Protein AF-A0A2J0MRZ4-F1 (afdb_monomer_lite)

Structure (mmCIF, N/CA/C/O backbone):
data_AF-A0A2J0MRZ4-F1
#
_entry.id   AF-A0A2J0MRZ4-F1
#
loop_
_atom_site.group_PDB
_atom_site.id
_atom_site.type_symbol
_atom_site.label_atom_id
_atom_site.label_alt_id
_atom_site.label_comp_id
_atom_site.label_asym_id
_atom_site.label_entity_id
_atom_site.label_seq_id
_atom_site.pdbx_PDB_ins_code
_atom_site.Cartn_x
_atom_site.Cartn_y
_atom_site.Cartn_z
_atom_site.occupancy
_atom_site.B_iso_or_equiv
_atom_site.auth_seq_id
_atom_site.auth_comp_id
_atom_site.auth_asym_id
_atom_site.auth_atom_id
_atom_site.pdbx_PDB_model_num
ATOM 1 N N . MET A 1 1 ? -9.174 1.824 14.055 1.00 85.88 1 MET A N 1
ATOM 2 C CA . MET A 1 1 ? -8.626 2.531 12.877 1.00 85.88 1 MET A CA 1
ATOM 3 C C . MET A 1 1 ? -8.867 1.656 11.656 1.00 85.88 1 MET A C 1
ATOM 5 O O . MET A 1 1 ? -8.479 0.494 11.705 1.00 85.88 1 MET A O 1
ATOM 9 N N . LYS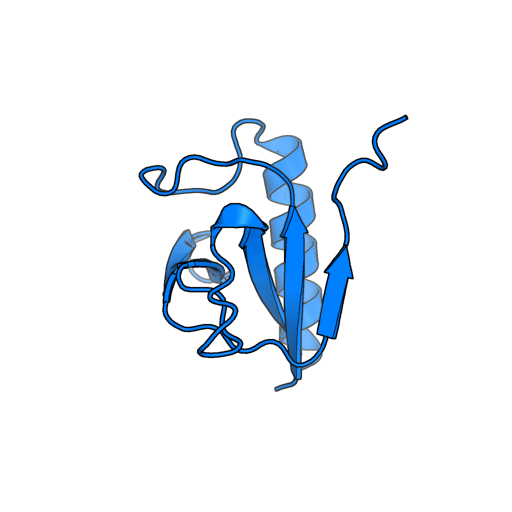 A 1 2 ? -9.565 2.145 10.625 1.00 96.44 2 LYS A N 1
ATOM 10 C CA . LYS A 1 2 ? -9.822 1.354 9.404 1.00 96.44 2 LYS A CA 1
ATOM 11 C C . LYS A 1 2 ? -8.534 1.227 8.590 1.00 96.44 2 LYS A C 1
ATOM 13 O O . LYS A 1 2 ? -7.758 2.177 8.541 1.00 96.44 2 LYS A O 1
ATOM 18 N N . ARG A 1 3 ? -8.292 0.073 7.972 1.00 97.69 3 ARG A N 1
ATOM 19 C CA . ARG A 1 3 ? -7.081 -0.222 7.194 1.00 97.69 3 ARG A CA 1
ATOM 20 C C . ARG A 1 3 ? -7.411 -0.224 5.709 1.00 97.69 3 ARG A C 1
ATOM 22 O O . ARG A 1 3 ? -8.123 -1.107 5.239 1.00 97.69 3 ARG A O 1
ATOM 29 N N . VAL A 1 4 ? -6.875 0.738 4.972 1.00 98.00 4 VAL A N 1
ATOM 30 C CA . VAL A 1 4 ? -7.091 0.869 3.526 1.00 98.00 4 VAL A CA 1
ATOM 31 C C . VAL A 1 4 ? -5.783 0.601 2.801 1.00 98.00 4 VAL A C 1
ATOM 33 O O . VAL A 1 4 ? -4.746 1.156 3.162 1.00 98.00 4 VAL A O 1
ATOM 36 N N . LEU A 1 5 ? -5.819 -0.241 1.772 1.00 98.06 5 LEU A N 1
ATOM 37 C CA . LEU A 1 5 ? -4.649 -0.576 0.969 1.00 98.06 5 LEU A CA 1
ATOM 38 C C . LEU A 1 5 ? -4.799 -0.048 -0.451 1.00 98.06 5 LEU A C 1
ATOM 40 O O . LEU A 1 5 ? -5.743 -0.391 -1.154 1.00 98.06 5 LEU A O 1
ATOM 44 N N . ILE A 1 6 ? -3.835 0.763 -0.874 1.00 97.00 6 ILE A N 1
ATOM 45 C CA . ILE A 1 6 ? -3.670 1.160 -2.267 1.00 97.00 6 ILE A CA 1
ATOM 46 C C . ILE A 1 6 ? -2.956 0.022 -2.990 1.00 97.00 6 ILE A C 1
ATOM 48 O O . ILE A 1 6 ? -1.777 -0.248 -2.723 1.00 97.00 6 ILE A O 1
ATOM 52 N N . LEU A 1 7 ? -3.681 -0.635 -3.892 1.00 96.31 7 LEU A N 1
ATOM 53 C CA . LEU A 1 7 ? -3.160 -1.706 -4.729 1.00 96.31 7 LEU A CA 1
ATOM 54 C C . LEU A 1 7 ? -2.506 -1.104 -5.968 1.00 96.31 7 LEU A C 1
ATOM 56 O O . LEU A 1 7 ? -3.074 -0.231 -6.623 1.00 96.31 7 LEU A O 1
ATOM 60 N N . PHE A 1 8 ? -1.303 -1.562 -6.295 1.00 93.00 8 PHE A N 1
ATOM 61 C CA . PHE A 1 8 ? -0.602 -1.108 -7.490 1.00 93.00 8 PHE A CA 1
ATOM 62 C C . PHE A 1 8 ? 0.130 -2.258 -8.192 1.00 93.00 8 PHE A C 1
ATOM 64 O O . PHE A 1 8 ? 0.101 -3.410 -7.752 1.00 93.00 8 PHE A O 1
ATOM 71 N N . GLY A 1 9 ? 0.745 -1.933 -9.331 1.00 91.19 9 GLY A N 1
ATOM 72 C CA . GLY A 1 9 ? 1.396 -2.890 -10.221 1.00 91.19 9 GLY A CA 1
ATOM 73 C C . GLY A 1 9 ? 2.666 -3.541 -9.661 1.00 91.19 9 GLY A C 1
ATOM 74 O O . GLY A 1 9 ? 2.936 -3.523 -8.460 1.00 91.19 9 GLY A O 1
ATOM 75 N N . LYS A 1 10 ? 3.464 -4.126 -10.561 1.00 88.88 10 LYS A N 1
ATOM 76 C CA . LYS A 1 10 ? 4.716 -4.816 -10.216 1.00 88.88 10 LYS A CA 1
ATOM 77 C C . LYS A 1 10 ? 5.708 -3.868 -9.546 1.00 88.88 10 LYS A C 1
ATOM 79 O O . LYS A 1 10 ? 5.817 -2.705 -9.932 1.00 88.88 10 LYS A O 1
ATOM 84 N N . CYS A 1 11 ? 6.433 -4.365 -8.547 1.00 86.81 11 CYS A N 1
ATOM 85 C CA . CYS A 1 11 ? 7.366 -3.547 -7.778 1.00 86.81 11 CYS A CA 1
ATOM 86 C C . CYS A 1 11 ? 8.486 -4.360 -7.143 1.00 86.81 11 CYS A C 1
ATOM 88 O O . CYS A 1 11 ? 8.274 -5.500 -6.730 1.00 86.81 11 CYS A O 1
ATOM 90 N N . ASN A 1 12 ? 9.649 -3.728 -6.976 1.00 85.69 12 ASN A N 1
ATOM 91 C CA . ASN A 1 12 ? 10.745 -4.294 -6.207 1.00 85.69 12 ASN A CA 1
ATOM 92 C C . ASN A 1 12 ? 10.639 -3.907 -4.723 1.00 85.69 12 ASN A C 1
ATOM 94 O O . ASN A 1 12 ? 10.758 -2.737 -4.360 1.00 85.69 12 ASN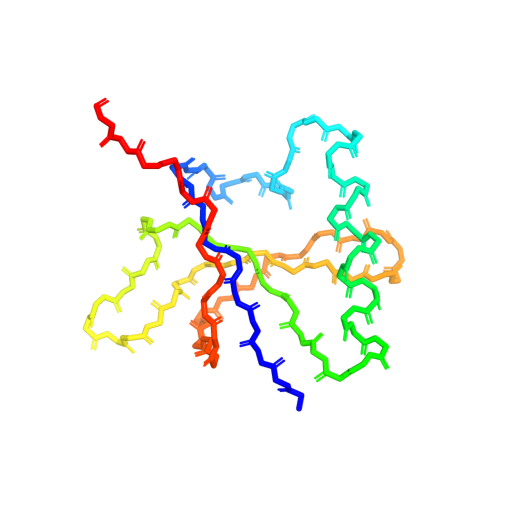 A O 1
ATOM 98 N N . TRP A 1 13 ? 10.459 -4.910 -3.865 1.00 87.19 13 TRP A N 1
ATOM 99 C CA . TRP A 1 13 ? 10.344 -4.747 -2.415 1.00 87.19 13 TRP A CA 1
ATOM 100 C C . TRP A 1 13 ? 11.648 -4.316 -1.720 1.00 87.19 13 TRP A C 1
ATOM 102 O O . TRP A 1 13 ? 11.614 -3.818 -0.594 1.00 87.19 13 TRP A O 1
ATOM 112 N N . THR A 1 14 ? 12.812 -4.489 -2.358 1.00 85.88 14 THR A N 1
ATOM 113 C CA . THR A 1 14 ? 14.099 -4.131 -1.736 1.00 85.88 14 THR A CA 1
ATOM 114 C C . THR A 1 14 ? 14.297 -2.621 -1.596 1.00 85.88 14 THR A C 1
ATOM 116 O O . THR A 1 14 ? 15.146 -2.194 -0.815 1.00 85.88 14 THR A O 1
ATOM 119 N N . LYS A 1 15 ? 13.493 -1.803 -2.290 1.00 83.69 15 LYS A N 1
ATOM 120 C CA . LYS A 1 15 ? 13.518 -0.345 -2.148 1.00 83.69 15 LYS A CA 1
ATOM 121 C C . LYS A 1 15 ? 13.029 0.080 -0.757 1.00 83.69 15 LYS A C 1
ATOM 123 O O . LYS A 1 15 ? 12.038 -0.430 -0.232 1.00 83.69 15 LYS A O 1
ATOM 128 N N . SER A 1 16 ? 13.704 1.067 -0.170 1.00 80.62 16 SER A N 1
ATOM 129 C CA . SER A 1 16 ? 13.304 1.663 1.113 1.00 80.62 16 SER A CA 1
ATOM 130 C C . SER A 1 16 ? 11.984 2.437 1.015 1.00 80.62 16 SER A C 1
ATOM 132 O O . SER A 1 16 ? 11.229 2.467 1.987 1.00 80.62 16 SER A O 1
ATOM 134 N N . ARG A 1 17 ? 11.674 2.998 -0.163 1.00 83.88 17 ARG A N 1
ATOM 135 C CA . ARG A 1 17 ? 10.457 3.774 -0.440 1.00 83.88 17 ARG A CA 1
ATOM 136 C C . ARG A 1 17 ? 9.715 3.301 -1.706 1.00 83.88 17 ARG A C 1
ATOM 138 O O . ARG A 1 17 ? 10.358 2.775 -2.615 1.00 83.88 17 ARG A O 1
ATOM 145 N N . PRO A 1 18 ? 8.388 3.524 -1.801 1.00 86.12 18 PRO A N 1
ATOM 146 C CA . PRO A 1 18 ? 7.566 3.078 -2.933 1.00 86.12 18 PRO A CA 1
ATOM 147 C C . PRO A 1 18 ? 7.642 3.935 -4.204 1.00 86.12 18 PRO A C 1
ATOM 149 O O . PRO A 1 18 ? 7.010 3.574 -5.198 1.00 86.12 18 PRO A O 1
ATOM 152 N N . PHE A 1 19 ? 8.329 5.080 -4.172 1.00 87.88 19 PHE A N 1
ATOM 153 C CA . PHE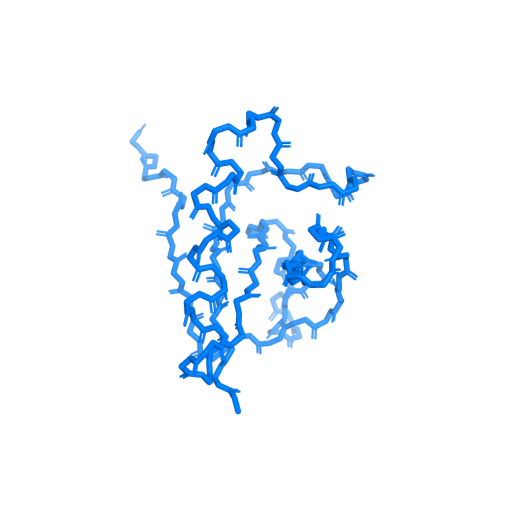 A 1 19 ? 8.278 6.088 -5.232 1.00 87.88 19 PHE A CA 1
ATOM 154 C C . PHE A 1 19 ? 9.672 6.478 -5.717 1.00 87.88 19 PHE A C 1
ATOM 156 O O . PHE A 1 19 ? 10.586 6.693 -4.917 1.00 87.88 19 PHE A O 1
ATOM 163 N N . ASP A 1 20 ? 9.798 6.610 -7.037 1.00 86.44 20 ASP A N 1
ATOM 164 C CA . ASP A 1 20 ? 10.988 7.161 -7.689 1.00 86.44 20 ASP A CA 1
ATOM 165 C C . ASP A 1 20 ? 10.830 8.671 -7.958 1.00 86.44 20 ASP A C 1
ATOM 167 O O . ASP A 1 20 ? 11.792 9.419 -7.814 1.00 86.44 20 ASP A O 1
ATOM 171 N N . ASN A 1 21 ? 9.609 9.133 -8.268 1.00 89.31 21 ASN A N 1
ATOM 172 C CA . ASN A 1 21 ? 9.291 10.550 -8.477 1.00 89.31 21 ASN A CA 1
ATOM 173 C C . ASN A 1 21 ? 8.861 11.225 -7.148 1.00 89.31 21 ASN A C 1
ATOM 175 O O . ASN A 1 21 ? 7.909 10.748 -6.515 1.00 89.31 21 ASN A O 1
ATOM 179 N N . PRO A 1 22 ? 9.525 12.324 -6.736 1.00 87.94 22 PRO A N 1
ATOM 180 C CA . PRO A 1 22 ? 9.269 12.996 -5.462 1.00 87.94 22 PRO A CA 1
ATOM 181 C C . PRO A 1 22 ? 7.933 13.754 -5.402 1.00 87.94 22 PRO A C 1
ATOM 183 O O . PRO A 1 22 ? 7.285 13.726 -4.359 1.00 87.94 22 PRO A O 1
ATOM 186 N N . ASP A 1 23 ? 7.470 14.361 -6.496 1.00 87.94 23 ASP A N 1
ATOM 187 C CA . ASP A 1 23 ? 6.216 15.132 -6.520 1.00 87.94 23 ASP A CA 1
ATOM 188 C C . ASP A 1 23 ? 5.001 14.214 -6.336 1.00 87.94 23 ASP A C 1
ATOM 190 O O . ASP A 1 23 ? 4.069 14.496 -5.572 1.00 87.94 23 ASP A O 1
ATOM 194 N N . TYR A 1 24 ? 5.041 13.044 -6.984 1.00 88.94 24 TYR A N 1
ATOM 195 C CA . TYR A 1 24 ? 4.042 12.011 -6.741 1.00 88.94 24 TYR A CA 1
ATOM 196 C C . TYR A 1 24 ? 4.112 11.513 -5.302 1.00 88.94 24 TYR A C 1
ATOM 198 O O . TYR A 1 24 ? 3.068 11.386 -4.668 1.00 88.94 24 TYR A O 1
ATOM 206 N N . MET A 1 25 ? 5.311 11.265 -4.769 1.00 91.25 25 MET A N 1
ATOM 207 C CA . MET A 1 25 ? 5.481 10.825 -3.385 1.00 91.25 25 MET A CA 1
ATOM 208 C C . MET A 1 25 ? 4.826 11.804 -2.401 1.00 91.25 25 MET A C 1
ATOM 210 O O . MET A 1 25 ? 3.999 11.369 -1.601 1.00 91.25 25 MET A O 1
ATOM 214 N N . TYR A 1 26 ? 5.095 13.107 -2.531 1.00 91.00 26 TYR A N 1
ATOM 215 C CA . TYR A 1 26 ? 4.524 14.155 -1.678 1.00 91.00 26 TYR A CA 1
ATOM 216 C C . TYR A 1 26 ? 2.987 14.134 -1.658 1.00 91.00 26 TYR A C 1
ATOM 218 O O . TYR A 1 26 ? 2.365 14.202 -0.596 1.00 91.00 26 TYR A O 1
ATOM 226 N N . SER A 1 27 ? 2.361 13.942 -2.823 1.00 92.00 27 SER A N 1
ATOM 227 C CA . SER A 1 27 ? 0.899 13.843 -2.939 1.00 92.00 27 SER A CA 1
ATOM 228 C C . SER A 1 27 ? 0.327 12.672 -2.121 1.00 92.00 27 SER A C 1
ATOM 230 O O . SER A 1 27 ? -0.715 12.802 -1.476 1.00 92.00 27 SER A O 1
ATOM 232 N N . TYR A 1 28 ? 1.015 11.522 -2.107 1.00 93.56 28 TYR A N 1
ATOM 233 C CA . TYR A 1 28 ? 0.617 10.375 -1.283 1.00 93.56 28 TYR A CA 1
ATOM 234 C C . TYR A 1 28 ? 0.888 10.607 0.202 1.00 93.56 28 TYR A C 1
ATOM 236 O O . TYR A 1 28 ? 0.067 10.212 1.023 1.00 93.56 28 TYR A O 1
ATOM 244 N N . GLU A 1 29 ? 2.004 11.235 0.560 1.00 93.94 29 GLU A N 1
ATOM 245 C CA 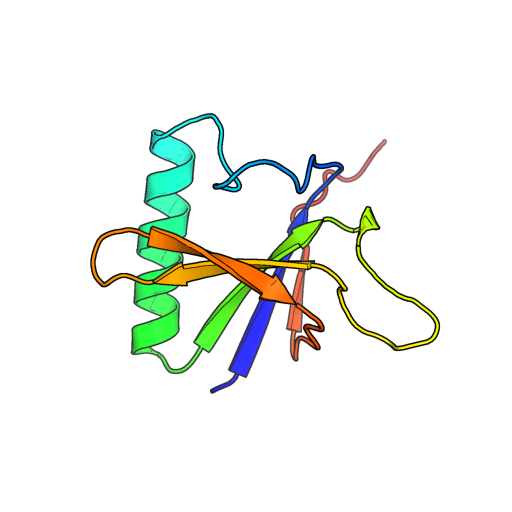. GLU A 1 29 ? 2.341 11.544 1.954 1.00 93.94 29 GLU A CA 1
ATOM 246 C C . GLU A 1 29 ? 1.287 12.456 2.589 1.00 93.94 29 GLU A C 1
ATOM 248 O O . GLU A 1 29 ? 0.727 12.116 3.635 1.00 93.94 29 GLU A O 1
ATOM 253 N N . TYR A 1 30 ? 0.916 13.538 1.897 1.00 93.44 30 TYR A N 1
ATOM 254 C CA . TYR A 1 30 ? -0.163 14.430 2.322 1.00 93.44 30 TYR A CA 1
ATOM 255 C C . TYR A 1 30 ? -1.494 13.682 2.487 1.00 93.44 30 TYR A C 1
ATOM 257 O O . TYR A 1 30 ? -2.178 13.817 3.505 1.00 93.44 30 TYR A O 1
ATOM 265 N N . PHE A 1 31 ? -1.850 12.834 1.516 1.00 94.06 31 PHE A N 1
ATOM 266 C CA . PHE A 1 31 ? -3.067 12.028 1.588 1.00 94.06 31 PHE A CA 1
ATOM 267 C C . PHE A 1 31 ? -3.056 11.059 2.783 1.00 94.06 31 PHE A C 1
ATOM 269 O O . PHE A 1 31 ? -4.058 10.919 3.483 1.00 94.06 31 PHE A O 1
ATOM 276 N N . TYR A 1 32 ? -1.917 10.423 3.068 1.00 95.19 32 TYR A N 1
ATOM 277 C CA . TYR A 1 32 ? -1.773 9.487 4.186 1.00 95.19 32 TYR A CA 1
ATOM 278 C C . TYR A 1 32 ? -1.909 10.203 5.532 1.00 95.19 32 TYR A C 1
ATOM 280 O O . TYR A 1 32 ? -2.489 9.644 6.467 1.00 95.19 32 TYR A O 1
ATOM 288 N N . ASP A 1 33 ? -1.417 11.436 5.627 1.00 93.88 33 ASP A N 1
ATOM 289 C CA . ASP A 1 33 ? -1.567 12.277 6.811 1.00 93.88 33 ASP A CA 1
ATOM 290 C C . ASP A 1 33 ? -3.019 12.696 7.036 1.00 93.88 33 ASP A C 1
ATOM 292 O O . ASP A 1 33 ? -3.519 12.594 8.162 1.00 93.88 33 ASP A O 1
ATOM 296 N N . LEU A 1 34 ? -3.725 13.093 5.973 1.00 94.75 34 LEU A N 1
ATOM 297 C CA . LEU A 1 34 ? -5.153 13.404 6.031 1.00 94.75 34 LEU A CA 1
ATOM 298 C C . LEU A 1 34 ? -5.972 12.188 6.487 1.00 94.75 34 LEU A C 1
ATOM 300 O O . LEU A 1 34 ? -6.780 12.298 7.410 1.00 94.75 34 LEU A O 1
ATOM 304 N N . CYS A 1 35 ? -5.736 11.015 5.897 1.00 95.12 35 CYS A N 1
ATOM 305 C CA . CYS A 1 35 ? -6.398 9.773 6.294 1.00 95.12 35 CYS A CA 1
ATOM 306 C C . CYS A 1 35 ? -6.131 9.422 7.761 1.00 95.12 35 CYS A C 1
ATOM 308 O O . CYS A 1 35 ? -7.062 9.074 8.490 1.00 95.12 35 CYS A O 1
ATOM 310 N N . ARG A 1 36 ? -4.886 9.575 8.231 1.00 93.56 36 ARG A N 1
ATOM 311 C CA . ARG A 1 36 ? -4.534 9.269 9.622 1.00 93.56 36 ARG A CA 1
ATOM 312 C C . ARG A 1 36 ? -5.264 10.170 10.613 1.00 93.56 36 ARG A C 1
ATOM 314 O O . ARG A 1 36 ? -5.782 9.658 11.603 1.00 93.56 36 ARG A O 1
ATOM 321 N N . LYS A 1 37 ? -5.351 11.477 10.331 1.00 94.38 37 LYS A N 1
ATOM 322 C CA . LYS A 1 37 ? -6.131 12.439 11.137 1.00 94.38 37 LYS A CA 1
ATOM 323 C C . LYS A 1 37 ? -7.611 12.047 11.241 1.00 94.38 37 LYS A C 1
ATOM 325 O O . LYS A 1 37 ? -8.245 12.358 12.238 1.00 94.38 37 LYS A O 1
ATOM 330 N N . ASN A 1 38 ? -8.125 11.308 10.257 1.00 95.94 38 ASN A N 1
ATOM 331 C CA . ASN A 1 38 ? -9.501 10.810 10.198 1.00 95.94 38 ASN A CA 1
ATOM 332 C C . ASN A 1 38 ? -9.640 9.325 10.600 1.00 95.94 38 ASN A C 1
ATOM 334 O O . ASN A 1 38 ? -10.622 8.671 10.258 1.00 95.94 38 ASN A O 1
ATOM 338 N N . GLY A 1 39 ? -8.662 8.749 11.309 1.00 95.81 39 GLY A N 1
ATOM 339 C CA . GLY A 1 39 ? -8.773 7.379 11.826 1.00 95.81 39 GLY A CA 1
ATOM 340 C C . GLY A 1 39 ? -8.660 6.276 10.764 1.00 95.81 39 GLY A C 1
ATOM 341 O O . GLY A 1 39 ? -9.136 5.151 10.986 1.00 95.81 39 GLY A O 1
ATOM 342 N N . VAL A 1 40 ? -7.996 6.567 9.641 1.00 96.75 40 VAL A N 1
ATOM 343 C CA . VAL A 1 40 ? -7.701 5.621 8.559 1.00 96.75 40 VAL A CA 1
ATOM 344 C C . VAL A 1 40 ? -6.191 5.395 8.4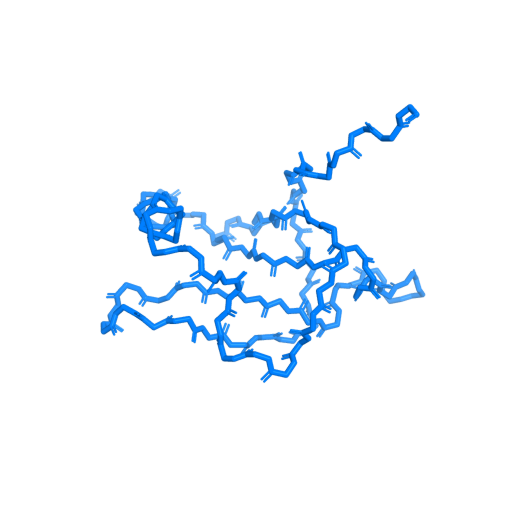42 1.00 96.75 40 VAL A C 1
ATOM 346 O O . VAL A 1 40 ? -5.416 6.324 8.221 1.00 96.75 40 VAL A O 1
ATOM 349 N N . GLN A 1 41 ? -5.764 4.137 8.551 1.00 96.25 41 GLN A N 1
ATOM 350 C CA . GLN A 1 41 ? -4.393 3.715 8.284 1.00 96.25 41 GLN A CA 1
ATOM 351 C C . GLN A 1 41 ? -4.267 3.298 6.822 1.00 96.25 41 GLN A C 1
ATOM 353 O O . GLN A 1 41 ? -4.861 2.307 6.390 1.00 96.25 41 GLN A O 1
ATOM 358 N N . MET A 1 42 ? -3.441 4.033 6.087 1.00 97.12 42 MET A N 1
ATOM 359 C CA . MET A 1 42 ? -3.144 3.748 4.690 1.00 97.12 42 MET A CA 1
ATOM 360 C C . MET A 1 42 ? -1.950 2.801 4.558 1.00 97.12 42 MET A C 1
ATOM 362 O O . MET A 1 42 ? -0.957 2.923 5.283 1.00 97.12 42 MET A O 1
ATOM 366 N N . TYR A 1 43 ? -2.051 1.889 3.598 1.00 97.19 43 TYR A N 1
ATOM 367 C CA . TYR A 1 43 ? -0.999 0.980 3.159 1.00 97.19 43 TYR A CA 1
ATOM 368 C C . TYR A 1 43 ? -0.837 1.074 1.645 1.00 97.19 43 TYR A C 1
ATOM 370 O O . TYR A 1 43 ? -1.787 1.382 0.925 1.00 97.19 43 TYR A O 1
ATOM 378 N N . ARG A 1 44 ? 0.347 0.725 1.150 1.00 95.81 44 ARG A N 1
ATOM 379 C CA . ARG A 1 44 ? 0.612 0.549 -0.279 1.00 95.81 44 ARG A CA 1
ATOM 380 C C . ARG A 1 44 ? 1.246 -0.810 -0.524 1.00 95.81 44 ARG A C 1
ATOM 382 O O . ARG A 1 44 ? 2.295 -1.090 0.053 1.00 95.81 44 ARG A O 1
ATOM 389 N N . ALA A 1 45 ? 0.654 -1.632 -1.385 1.00 96.44 45 ALA A N 1
ATOM 390 C CA . ALA A 1 45 ? 1.204 -2.946 -1.716 1.00 96.44 45 ALA A CA 1
ATOM 391 C C . ALA A 1 45 ? 1.008 -3.304 -3.190 1.00 96.44 45 ALA A C 1
ATOM 393 O O . ALA A 1 45 ? 0.008 -2.938 -3.809 1.00 96.44 45 ALA A O 1
ATOM 394 N N . SER A 1 46 ? 1.983 -4.023 -3.743 1.00 95.06 46 SER A N 1
ATOM 395 C CA . SER A 1 46 ? 1.871 -4.600 -5.079 1.00 95.06 46 SER A CA 1
ATOM 396 C C . SER A 1 46 ? 0.918 -5.791 -5.053 1.00 95.06 46 SER A C 1
ATOM 398 O O . SER A 1 46 ? 0.932 -6.573 -4.097 1.00 95.06 46 SER A O 1
ATOM 400 N N . TYR A 1 47 ? 0.155 -5.996 -6.131 1.00 94.00 47 TYR A N 1
ATOM 401 C CA . TYR A 1 47 ? -0.672 -7.199 -6.282 1.00 94.00 47 TYR A CA 1
ATOM 402 C C . TYR A 1 47 ? 0.141 -8.498 -6.202 1.00 94.00 47 TYR A C 1
ATOM 404 O O . TYR A 1 47 ? -0.376 -9.522 -5.765 1.00 94.00 47 TYR A O 1
ATOM 412 N N . GLN A 1 48 ? 1.432 -8.462 -6.558 1.00 94.94 48 GLN A N 1
ATOM 413 C CA . GLN A 1 48 ? 2.315 -9.634 -6.519 1.00 94.94 48 GLN A CA 1
ATOM 414 C C . GLN A 1 48 ? 2.576 -10.139 -5.095 1.00 94.94 48 GLN A C 1
ATOM 416 O O . GLN A 1 48 ? 3.099 -11.237 -4.912 1.00 94.94 48 GLN A O 1
ATOM 421 N N . TRP A 1 49 ? 2.262 -9.334 -4.080 1.00 96.12 49 TRP A N 1
ATOM 422 C CA . TRP A 1 49 ? 2.531 -9.660 -2.681 1.00 96.12 49 TRP A CA 1
ATOM 423 C C . TRP A 1 49 ? 1.323 -10.237 -1.957 1.00 96.12 49 TRP A C 1
ATOM 425 O O . TRP A 1 49 ? 1.427 -10.527 -0.764 1.00 96.12 49 TRP A O 1
ATOM 435 N N . TYR A 1 50 ? 0.197 -10.416 -2.646 1.00 97.12 50 TYR A N 1
ATOM 436 C CA . TYR A 1 50 ? -0.967 -11.069 -2.069 1.00 97.12 50 TYR A CA 1
ATOM 437 C C . TYR A 1 50 ? -0.719 -12.575 -1.897 1.00 97.12 50 TYR A C 1
ATOM 439 O O . TYR A 1 50 ? -0.348 -13.286 -2.829 1.00 97.12 50 TYR A O 1
ATOM 447 N N . ASP A 1 51 ? -0.910 -13.065 -0.678 1.00 97.69 51 ASP A N 1
ATOM 448 C CA . ASP A 1 51 ? -0.942 -14.480 -0.340 1.00 97.69 51 ASP A CA 1
ATOM 449 C C . ASP A 1 51 ? -2.393 -14.956 -0.374 1.00 97.69 51 ASP A C 1
ATOM 451 O O . ASP A 1 51 ? -3.168 -14.688 0.546 1.00 97.69 51 ASP A O 1
ATOM 455 N N . TYR A 1 52 ? -2.750 -15.670 -1.441 1.00 95.88 52 TYR A N 1
ATOM 456 C CA . TYR A 1 52 ? -4.109 -16.166 -1.635 1.00 95.88 52 TYR A CA 1
ATOM 457 C C . TYR A 1 52 ? -4.555 -17.127 -0.526 1.00 95.88 52 TYR A C 1
ATOM 459 O O . TYR A 1 52 ? -5.695 -17.056 -0.087 1.00 95.88 52 TYR A O 1
ATOM 467 N N . LYS A 1 53 ? -3.658 -17.985 -0.022 1.00 97.31 53 LYS A N 1
ATOM 468 C CA . LYS A 1 53 ? -4.009 -18.981 1.004 1.00 97.31 53 LYS A CA 1
ATOM 469 C C . LYS A 1 53 ? -4.259 -18.334 2.364 1.00 97.31 53 LYS A C 1
ATOM 471 O O . LYS A 1 53 ? -5.093 -18.802 3.127 1.00 97.31 53 LYS A O 1
ATOM 476 N N . LYS A 1 54 ? -3.505 -17.280 2.686 1.00 97.44 54 LYS A N 1
ATOM 477 C CA . LYS A 1 54 ? -3.588 -16.584 3.981 1.00 97.44 54 LYS A CA 1
ATOM 478 C C . LYS A 1 54 ? -4.506 -15.361 3.958 1.00 97.44 54 LYS A C 1
ATOM 480 O O . LYS A 1 54 ? -4.778 -14.796 5.014 1.00 97.44 54 LYS A O 1
ATOM 485 N N . HIS A 1 55 ? -4.960 -14.939 2.779 1.00 96.25 55 HIS A N 1
ATOM 486 C CA . HIS A 1 55 ? -5.737 -13.720 2.560 1.00 96.25 55 HIS A CA 1
ATOM 487 C C . HIS A 1 55 ? -5.082 -12.461 3.156 1.00 96.25 55 HIS A C 1
ATOM 489 O O . HIS A 1 55 ? -5.739 -11.637 3.798 1.00 96.25 55 HIS A O 1
ATOM 495 N N . ILE A 1 56 ? -3.772 -12.315 2.941 1.00 97.88 56 ILE A N 1
ATOM 496 C CA . ILE A 1 56 ? -2.964 -11.174 3.403 1.00 97.88 56 ILE A CA 1
ATOM 497 C C . ILE A 1 56 ? -2.034 -10.680 2.298 1.00 97.88 56 ILE A C 1
ATOM 499 O O . ILE A 1 56 ? -1.633 -11.440 1.426 1.00 97.88 56 ILE A O 1
ATOM 503 N N . PHE A 1 57 ? -1.598 -9.430 2.383 1.00 97.94 57 PHE A N 1
ATOM 504 C CA . PHE A 1 57 ? -0.426 -8.941 1.668 1.00 97.94 57 PHE A CA 1
ATOM 505 C C . PHE A 1 57 ? 0.821 -9.197 2.515 1.00 97.94 57 PHE A C 1
ATOM 507 O O . PHE A 1 57 ? 0.928 -8.714 3.644 1.00 97.94 57 PHE A O 1
ATOM 514 N N . LYS A 1 58 ? 1.780 -9.955 1.975 1.00 97.75 58 LYS A N 1
ATOM 515 C CA . LYS A 1 58 ? 3.036 -10.301 2.663 1.00 97.75 58 LYS A CA 1
ATOM 516 C C . LYS A 1 58 ? 3.847 -9.056 3.015 1.00 97.75 58 LYS A C 1
ATOM 518 O O . LYS A 1 58 ? 4.426 -8.995 4.097 1.00 97.75 58 LYS A O 1
ATOM 523 N N . TYR A 1 59 ? 3.839 -8.071 2.120 1.00 96.06 59 TYR A N 1
ATOM 524 C CA . TYR A 1 59 ? 4.599 -6.830 2.208 1.00 96.06 59 TYR A CA 1
ATOM 525 C C . TYR A 1 59 ? 3.695 -5.634 1.933 1.00 96.06 59 TYR A C 1
ATOM 527 O O . TYR A 1 59 ? 2.812 -5.702 1.078 1.00 96.06 59 TYR A O 1
ATOM 535 N N . ALA A 1 60 ? 3.941 -4.529 2.625 1.00 96.88 60 ALA A N 1
ATOM 536 C CA . ALA A 1 60 ? 3.389 -3.232 2.269 1.00 96.88 60 ALA A CA 1
ATOM 537 C C . ALA A 1 60 ? 4.288 -2.109 2.786 1.00 96.88 60 ALA A C 1
ATOM 539 O O . ALA A 1 60 ? 5.080 -2.296 3.710 1.00 96.88 60 ALA A O 1
ATOM 540 N N . TRP A 1 61 ? 4.114 -0.916 2.238 1.00 95.94 61 TRP A N 1
ATOM 541 C CA . TRP A 1 61 ? 4.646 0.300 2.832 1.00 95.94 61 TRP A CA 1
ATOM 542 C C . TRP A 1 61 ? 3.562 1.078 3.565 1.00 95.94 61 TRP A C 1
ATOM 544 O O . TRP A 1 61 ? 2.402 1.102 3.149 1.00 95.94 61 TRP A O 1
ATOM 554 N N . ILE A 1 62 ? 3.975 1.757 4.629 1.00 95.38 62 ILE A N 1
ATOM 555 C CA . ILE A 1 62 ? 3.222 2.825 5.281 1.00 95.38 62 ILE A CA 1
ATOM 556 C C . ILE A 1 62 ? 4.065 4.094 5.278 1.00 95.38 62 ILE A C 1
ATOM 558 O O . ILE A 1 62 ? 5.295 4.029 5.272 1.00 95.38 62 ILE A O 1
ATOM 562 N N . PHE A 1 63 ? 3.399 5.236 5.344 1.00 94.31 63 PHE A N 1
ATOM 563 C CA . PHE A 1 63 ? 4.042 6.508 5.636 1.00 94.31 63 PHE A CA 1
ATOM 564 C C . PHE A 1 63 ? 3.810 6.869 7.103 1.00 94.31 63 PHE A C 1
ATOM 566 O O . PHE A 1 63 ? 2.690 6.722 7.604 1.00 94.31 63 PHE A O 1
ATOM 573 N N . GLN A 1 64 ? 4.858 7.322 7.789 1.00 86.75 64 GLN A N 1
ATOM 574 C CA . GLN A 1 64 ? 4.791 7.878 9.136 1.00 86.75 64 GLN A CA 1
ATOM 575 C C . GLN A 1 64 ? 5.181 9.360 9.072 1.00 86.75 64 GLN A C 1
ATOM 577 O O . GLN A 1 64 ? 6.327 9.687 8.779 1.00 86.75 64 GLN A O 1
ATOM 582 N N . SER A 1 65 ? 4.236 10.254 9.383 1.00 76.00 65 SER A N 1
ATOM 583 C CA . SER A 1 65 ? 4.426 11.720 9.277 1.00 76.00 65 SER A CA 1
ATOM 584 C C . SER A 1 65 ? 5.591 12.220 10.129 1.00 76.00 65 SER A C 1
ATOM 586 O O . SER A 1 65 ? 6.227 13.217 9.806 1.00 76.00 65 SER A O 1
ATOM 588 N N . LYS A 1 66 ? 5.891 11.525 11.235 1.00 68.00 66 LYS A N 1
ATOM 589 C CA . LYS A 1 66 ? 7.025 11.859 12.094 1.00 68.00 66 LYS A CA 1
ATOM 590 C C . LYS A 1 66 ? 8.329 11.518 11.364 1.00 68.00 66 LYS A C 1
ATOM 592 O O . LYS A 1 66 ? 8.694 10.350 11.245 1.00 68.00 66 LYS A O 1
ATOM 597 N N . GLY A 1 67 ? 9.019 12.556 10.896 1.00 64.56 67 GLY A N 1
ATOM 598 C CA . GLY A 1 67 ? 10.291 12.443 10.180 1.00 64.56 67 GLY A CA 1
ATOM 599 C C . GLY A 1 67 ? 10.167 12.069 8.700 1.00 64.56 67 GLY A C 1
ATOM 600 O O . GLY A 1 67 ? 11.172 11.672 8.130 1.00 64.56 67 GLY A O 1
ATOM 601 N N . ALA A 1 68 ? 8.971 12.173 8.100 1.00 67.00 68 ALA A N 1
ATOM 602 C CA . ALA A 1 68 ? 8.719 11.896 6.678 1.00 67.00 68 ALA A CA 1
ATOM 603 C C . ALA A 1 68 ? 9.222 10.515 6.206 1.00 67.00 68 ALA A C 1
ATOM 605 O O . ALA A 1 68 ? 9.855 10.374 5.161 1.00 67.00 68 ALA A O 1
ATOM 606 N N . ASN A 1 69 ? 8.948 9.472 6.994 1.00 85.50 69 ASN A N 1
ATOM 607 C CA . ASN A 1 69 ? 9.567 8.168 6.788 1.00 85.50 69 ASN A CA 1
ATOM 608 C C . ASN A 1 69 ? 8.595 7.143 6.201 1.00 85.50 69 ASN A C 1
ATOM 610 O O . ASN A 1 69 ? 7.577 6.782 6.803 1.00 85.50 69 ASN A O 1
ATOM 614 N N . TRP A 1 70 ? 8.972 6.603 5.043 1.00 91.94 70 TRP A N 1
ATOM 615 C CA . TRP A 1 70 ? 8.398 5.374 4.512 1.00 91.94 70 TRP A CA 1
ATOM 616 C C . TRP A 1 70 ? 8.920 4.179 5.304 1.00 91.94 70 TRP A C 1
ATOM 618 O O . TRP A 1 70 ? 10.125 3.998 5.476 1.00 91.94 70 TRP A O 1
ATOM 628 N N . LYS A 1 71 ? 8.002 3.338 5.782 1.00 92.38 71 LYS A N 1
ATOM 629 C CA . LYS A 1 71 ? 8.325 2.142 6.557 1.00 92.38 71 LYS A CA 1
ATOM 630 C C . LYS A 1 71 ? 7.747 0.902 5.898 1.00 92.38 71 LYS A C 1
ATOM 632 O O . LYS A 1 71 ? 6.593 0.877 5.474 1.00 92.38 71 LYS A O 1
ATOM 637 N N . ARG A 1 72 ? 8.559 -0.152 5.868 1.00 93.25 72 ARG A N 1
ATOM 638 C CA . ARG A 1 72 ? 8.155 -1.498 5.463 1.00 93.25 72 ARG A CA 1
ATOM 639 C C . ARG A 1 72 ? 7.400 -2.192 6.592 1.00 93.25 72 ARG A C 1
ATOM 641 O O . ARG A 1 72 ? 7.842 -2.174 7.741 1.00 93.25 72 ARG A O 1
ATOM 648 N N . VAL A 1 73 ? 6.281 -2.813 6.253 1.00 95.38 73 VAL A N 1
ATOM 649 C CA . VAL A 1 73 ? 5.446 -3.606 7.159 1.00 95.38 73 VAL A CA 1
ATOM 650 C C . VAL A 1 73 ? 5.059 -4.928 6.497 1.00 95.38 73 VAL A C 1
ATOM 652 O O . VAL A 1 73 ? 5.184 -5.086 5.281 1.00 95.38 73 VAL A O 1
ATOM 655 N N . TYR A 1 74 ? 4.601 -5.881 7.306 1.00 97.06 74 TYR A N 1
ATOM 656 C CA . TYR A 1 74 ? 4.408 -7.272 6.900 1.00 97.06 74 TYR A CA 1
ATOM 657 C C . TYR A 1 74 ? 3.035 -7.791 7.321 1.00 97.06 74 TYR A C 1
ATOM 659 O O . TYR A 1 74 ? 2.467 -7.300 8.294 1.00 97.06 74 TYR A O 1
ATOM 667 N N . ASN A 1 75 ? 2.550 -8.821 6.624 1.00 97.50 75 ASN A N 1
ATOM 668 C CA . ASN A 1 75 ? 1.331 -9.567 6.963 1.00 97.50 75 ASN A CA 1
ATOM 669 C C . ASN A 1 75 ? 0.083 -8.677 7.116 1.00 97.50 75 ASN A C 1
ATOM 671 O O . ASN A 1 75 ? -0.612 -8.699 8.132 1.00 97.50 75 ASN A O 1
ATOM 675 N N . ILE A 1 76 ? -0.198 -7.870 6.096 1.00 97.88 76 ILE A N 1
ATOM 676 C CA . ILE A 1 76 ? -1.271 -6.878 6.122 1.00 97.88 76 ILE A CA 1
ATOM 677 C C . ILE A 1 76 ? -2.579 -7.479 5.621 1.00 97.88 76 ILE A C 1
ATOM 679 O O . ILE A 1 76 ? -2.664 -7.966 4.497 1.00 97.88 76 ILE A O 1
ATOM 683 N N . LYS A 1 77 ? -3.627 -7.367 6.436 1.00 97.50 77 LYS A N 1
ATOM 684 C CA . LYS A 1 77 ? -5.009 -7.662 6.048 1.00 97.50 77 LYS A CA 1
ATOM 685 C C . LYS A 1 77 ? -5.790 -6.345 5.972 1.00 97.50 77 LYS A C 1
ATOM 687 O O . LYS A 1 77 ? -6.097 -5.803 7.031 1.00 97.50 77 LYS A O 1
ATOM 692 N N . PRO A 1 78 ? -6.039 -5.773 4.783 1.00 97.50 78 PRO A N 1
ATOM 693 C CA . PRO A 1 78 ? -6.816 -4.543 4.674 1.00 97.50 78 PRO A CA 1
ATOM 694 C C . PRO A 1 78 ? -8.311 -4.798 4.884 1.00 97.50 78 PRO A C 1
ATOM 696 O O . PRO A 1 78 ? -8.797 -5.901 4.649 1.00 97.50 78 PRO A O 1
ATOM 699 N N . ASP A 1 79 ? -9.031 -3.756 5.292 1.00 97.94 79 ASP A N 1
ATOM 700 C CA . ASP A 1 79 ? -10.494 -3.751 5.374 1.00 97.94 79 ASP A CA 1
ATOM 701 C C . ASP A 1 79 ? -11.119 -3.249 4.055 1.00 97.94 79 ASP A C 1
ATOM 703 O O . ASP A 1 79 ? -12.258 -3.585 3.745 1.00 97.94 79 ASP A O 1
ATOM 707 N N . LEU A 1 80 ? -10.372 -2.457 3.270 1.00 97.25 80 LEU A N 1
ATOM 708 C CA . LEU A 1 80 ? -10.763 -1.957 1.947 1.00 97.25 80 LEU A CA 1
ATOM 709 C C . LEU A 1 80 ? -9.544 -1.868 1.018 1.00 97.25 80 LEU A C 1
ATOM 711 O O . LEU A 1 80 ? -8.451 -1.484 1.445 1.00 97.25 80 LEU A O 1
ATOM 715 N N . ILE A 1 81 ? -9.744 -2.195 -0.261 1.00 97.12 81 ILE A N 1
ATOM 716 C CA . ILE A 1 81 ? -8.735 -2.058 -1.317 1.00 97.12 81 ILE A CA 1
ATOM 717 C C . ILE A 1 81 ? -9.132 -0.903 -2.240 1.00 97.12 81 ILE A C 1
ATOM 719 O O . ILE A 1 81 ? -10.230 -0.893 -2.785 1.00 97.12 81 ILE A O 1
ATOM 723 N N . TYR A 1 82 ? -8.223 0.054 -2.421 1.00 95.88 82 TYR A N 1
ATOM 724 C CA . TYR A 1 82 ? -8.317 1.083 -3.451 1.00 95.88 82 TYR A CA 1
ATOM 725 C C . TYR A 1 82 ? -7.413 0.694 -4.622 1.00 95.88 82 TYR A C 1
ATOM 727 O O . TYR A 1 82 ? -6.185 0.786 -4.529 1.00 95.88 82 TYR A O 1
ATOM 735 N N . ASP A 1 83 ? -8.018 0.220 -5.707 1.00 94.31 83 ASP A N 1
ATOM 736 C CA . ASP A 1 83 ? -7.283 -0.272 -6.867 1.00 94.31 83 ASP A 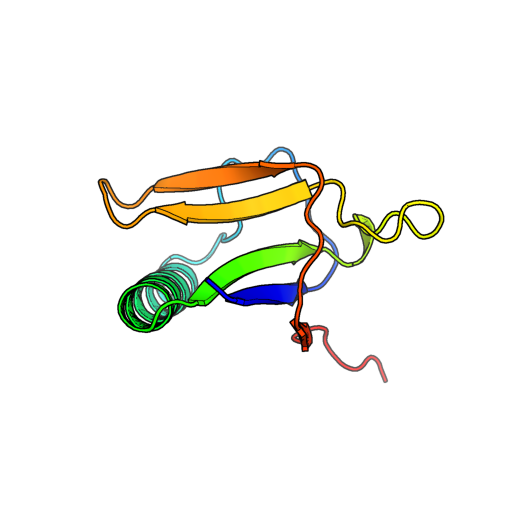CA 1
ATOM 737 C C . ASP A 1 83 ? -6.778 0.876 -7.756 1.00 94.31 83 ASP A C 1
ATOM 739 O O . ASP A 1 83 ? -7.548 1.689 -8.268 1.00 94.31 83 ASP A O 1
ATOM 743 N N . LYS A 1 84 ? -5.453 0.956 -7.915 1.00 91.12 84 LYS A N 1
ATOM 744 C CA . LYS A 1 84 ? -4.757 1.886 -8.819 1.00 91.12 84 LYS A CA 1
ATOM 745 C C . LYS A 1 84 ? -3.951 1.146 -9.884 1.00 91.12 84 LYS A C 1
ATOM 747 O O . LYS A 1 84 ? -3.059 1.740 -10.498 1.00 91.12 84 LYS A O 1
ATOM 752 N N . THR A 1 85 ? -4.196 -0.146 -10.080 1.00 87.31 85 THR A N 1
ATOM 753 C CA . THR A 1 85 ? -3.635 -0.874 -11.213 1.00 87.31 85 THR A CA 1
ATOM 754 C C . THR A 1 85 ? -4.178 -0.277 -12.511 1.00 87.31 85 THR A C 1
ATOM 756 O O . THR A 1 85 ? -5.297 0.230 -12.573 1.00 87.31 85 THR A O 1
ATOM 759 N N . LYS A 1 86 ? -3.344 -0.245 -13.553 1.00 81.94 86 LYS A N 1
ATOM 760 C CA . LYS A 1 86 ? -3.834 0.126 -14.880 1.00 81.94 86 LYS A CA 1
ATOM 761 C C . LYS A 1 86 ? -4.757 -1.001 -15.340 1.00 81.94 86 LYS A C 1
ATOM 763 O O . LYS A 1 86 ? -4.335 -2.156 -15.290 1.00 81.94 86 LYS A O 1
ATOM 768 N N . ALA A 1 87 ? -5.961 -0.671 -15.804 1.00 66.75 87 ALA A N 1
ATOM 769 C CA . ALA A 1 87 ? -6.740 -1.603 -16.606 1.00 66.75 87 ALA A CA 1
ATOM 770 C C . ALA A 1 87 ? -5.914 -1.886 -17.868 1.00 66.75 87 ALA A C 1
ATOM 772 O O . ALA A 1 87 ? -5.670 -0.980 -18.663 1.00 66.75 87 ALA A O 1
ATOM 773 N N . GLY A 1 88 ? -5.364 -3.094 -17.977 1.00 64.62 88 GLY A N 1
ATOM 774 C CA . GLY A 1 88 ? -4.733 -3.530 -19.214 1.00 64.62 88 GLY A CA 1
ATOM 775 C C . GLY A 1 88 ? -5.833 -3.788 -20.235 1.00 64.62 88 GLY A C 1
ATOM 776 O O . GLY A 1 88 ? -6.641 -4.687 -20.017 1.00 64.62 88 GLY A O 1
ATOM 777 N N . LEU A 1 89 ? -5.874 -2.979 -21.291 1.00 41.94 89 LEU A N 1
ATOM 778 C CA . LEU A 1 89 ? -6.312 -3.431 -22.610 1.00 41.94 89 LEU A CA 1
ATOM 779 C C . LEU A 1 89 ? -5.061 -3.868 -23.372 1.00 41.94 89 LEU A C 1
ATOM 781 O O . LEU A 1 89 ? -4.030 -3.166 -23.220 1.00 41.94 89 LEU A O 1
#

Sequence (89 aa):
MKRVLILFGKCNWTKSRPFDNPDYMYSYEYFYDLCRKNGVQMYRASYQWYDYKKHIFKYAWIFQSKGANWKRVYNIKPDLIYDKTKAGL

Foldseek 3Di:
DAEEEEEEADDDPVDQDDDPDVVVVVVVLVVQVVCVVVVYFYWYAYPVQQDPVLQFRQWIWGFDPVVRGIDIDGGHHHPYYDYPYDPDD

pLDDT: mean 90.97, std 9.36, range [41.94, 98.06]

Radius of gyration: 12.67 Å; chains: 1; bounding box: 25×34×36 Å

Secondary structure (DSSP, 8-state):
-EEEEEEES---TTSSSS-SSHHHHHHHHHHHHHHHHTTEEEEEEEGGGEETTTTEEEEEEEEETTTTEEEEEEEE--SEEEE------